Protein AF-A0A1W9MKW1-F1 (afdb_monomer_lite)

Radius of gyration: 24.04 Å; chains: 1; bounding box: 49×69×43 Å

pLDDT: mean 73.5, std 17.91, range [40.59, 95.81]

Foldseek 3Di:
DDDDDDPDPDPDPPDDDDPPPCPVVVDPDPPADFAAPVDPQWDADDPVPPPPPPPPWHWIQGNVVRDIDTGRHGDCVVVNDPDPPDDD

Structure (mmCIF, N/CA/C/O backbone):
data_AF-A0A1W9MKW1-F1
#
_entry.id   AF-A0A1W9MKW1-F1
#
loop_
_atom_site.group_PDB
_atom_site.id
_atom_site.type_symbol
_atom_site.label_atom_id
_atom_site.label_alt_id
_atom_site.label_comp_id
_atom_site.label_asym_id
_atom_site.label_entity_id
_atom_site.label_seq_id
_atom_site.pdbx_PDB_ins_code
_atom_site.Cartn_x
_atom_site.Cartn_y
_atom_site.Cartn_z
_atom_site.occupancy
_atom_site.B_iso_or_equiv
_atom_site.auth_seq_id
_atom_site.auth_comp_id
_atom_site.auth_asym_id
_atom_site.auth_atom_id
_atom_site.pdbx_PDB_model_num
ATOM 1 N N . MET A 1 1 ? -29.381 57.290 21.380 1.00 42.81 1 MET A N 1
ATOM 2 C CA . MET A 1 1 ? -29.318 56.203 20.378 1.00 42.81 1 MET A CA 1
ATOM 3 C C . MET A 1 1 ? -27.900 55.637 20.372 1.00 42.81 1 MET A C 1
ATOM 5 O O . MET A 1 1 ? -26.986 56.435 20.257 1.00 42.81 1 MET A O 1
ATOM 9 N N . LYS A 1 2 ? -27.764 54.302 20.502 1.00 49.44 2 LYS A N 1
ATOM 10 C CA . LYS A 1 2 ? -26.559 53.449 20.313 1.00 49.44 2 LYS A CA 1
ATOM 11 C C . LYS A 1 2 ? -25.402 53.686 21.306 1.00 49.44 2 LYS A C 1
ATOM 13 O O . LYS A 1 2 ? -24.643 54.630 21.182 1.00 49.44 2 LYS A O 1
ATOM 18 N N . SER A 1 3 ? -25.369 52.946 22.415 1.00 44.03 3 SER A N 1
ATOM 19 C CA . SER A 1 3 ? -24.766 51.599 22.566 1.00 44.03 3 SER A CA 1
ATOM 20 C C . SER A 1 3 ? -23.285 51.652 22.955 1.00 44.03 3 SER A C 1
ATOM 22 O O . SER A 1 3 ? -22.402 51.700 22.108 1.00 44.03 3 SER A O 1
ATOM 24 N N . PHE A 1 4 ? -23.053 51.563 24.269 1.00 47.03 4 PHE A N 1
ATOM 25 C CA . PHE A 1 4 ? -21.902 50.889 24.874 1.00 47.03 4 PHE A CA 1
ATOM 26 C C . PHE A 1 4 ? -21.766 49.475 24.301 1.00 47.03 4 PHE A C 1
ATOM 28 O O . PHE A 1 4 ? -22.767 48.770 24.354 1.00 47.03 4 PHE A O 1
ATOM 35 N N . ILE A 1 5 ? -20.564 49.045 23.891 1.00 52.12 5 ILE A N 1
ATOM 36 C CA . ILE A 1 5 ? -20.003 47.717 24.223 1.00 52.12 5 ILE A CA 1
ATOM 37 C C . ILE A 1 5 ? -18.472 47.850 24.293 1.00 52.12 5 ILE A C 1
ATOM 39 O O . ILE A 1 5 ? -17.787 47.972 23.282 1.00 52.12 5 ILE A O 1
ATOM 43 N N . ILE A 1 6 ? -17.948 47.817 25.518 1.00 51.47 6 ILE A N 1
ATOM 44 C CA . ILE A 1 6 ? -16.546 47.532 25.830 1.00 51.47 6 ILE A CA 1
ATOM 45 C C . ILE A 1 6 ? -16.330 46.047 25.512 1.00 51.47 6 ILE A C 1
ATOM 47 O O . ILE A 1 6 ? -17.029 45.1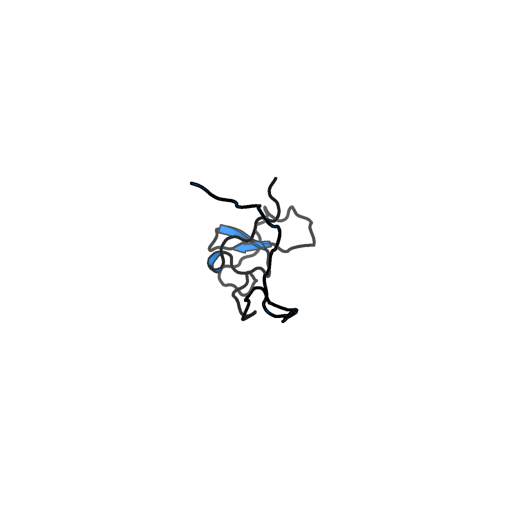97 26.067 1.00 51.47 6 ILE A O 1
ATOM 51 N N . PHE A 1 7 ? -15.387 45.717 24.624 1.00 40.59 7 PHE A N 1
ATOM 52 C CA . PHE A 1 7 ? -14.946 44.336 24.408 1.00 40.59 7 PHE A CA 1
ATOM 53 C C . PHE A 1 7 ? -14.217 43.855 25.669 1.00 40.59 7 PHE A C 1
ATOM 55 O O . PHE A 1 7 ? -13.025 44.080 25.860 1.00 40.59 7 PHE A O 1
ATOM 62 N N . SER A 1 8 ? -14.976 43.249 26.577 1.00 51.06 8 SER A N 1
ATOM 63 C CA . SER A 1 8 ? -14.464 42.645 27.799 1.00 51.06 8 SER A CA 1
ATOM 64 C C . SER A 1 8 ? -13.784 41.308 27.475 1.00 51.06 8 SER A C 1
ATOM 66 O O . SER A 1 8 ? -14.402 40.454 26.829 1.00 51.06 8 SER A O 1
ATOM 68 N N . PRO A 1 9 ? -12.541 41.067 27.927 1.00 58.03 9 PRO A N 1
ATOM 69 C CA . PRO A 1 9 ? -11.912 39.764 27.849 1.00 58.03 9 PRO A CA 1
ATOM 70 C C . PRO A 1 9 ? -12.430 38.934 29.025 1.00 58.03 9 PRO A C 1
ATOM 72 O O . PRO A 1 9 ? -11.874 38.948 30.122 1.00 58.03 9 PRO A O 1
ATOM 75 N N . ASN A 1 10 ? -13.529 38.208 28.837 1.00 51.75 10 ASN A N 1
ATOM 76 C CA . ASN A 1 10 ? -13.920 37.205 29.824 1.00 51.75 10 ASN A CA 1
ATOM 77 C C . ASN A 1 10 ? -14.465 35.946 29.158 1.00 51.75 10 ASN A C 1
ATOM 79 O O . ASN A 1 10 ? -15.664 35.701 29.043 1.00 51.75 10 ASN A O 1
ATOM 83 N N . ARG A 1 11 ? -13.505 35.138 28.708 1.00 55.06 11 ARG A N 1
ATOM 84 C CA . ARG A 1 11 ? -13.670 33.756 28.274 1.00 55.06 11 ARG A CA 1
ATOM 85 C C . ARG A 1 11 ? -14.128 32.914 29.477 1.00 55.06 11 ARG A C 1
ATOM 87 O O . ARG A 1 11 ? -13.303 32.324 30.163 1.00 55.06 11 ARG A O 1
ATOM 94 N N . LYS A 1 12 ? -15.436 32.830 29.730 1.00 50.03 12 LYS A N 1
ATOM 95 C CA . LYS A 1 12 ? -16.010 31.798 30.610 1.00 50.03 12 LYS A CA 1
ATOM 96 C C . LYS A 1 12 ? -16.428 30.592 29.771 1.00 50.03 12 LYS A C 1
ATOM 98 O O . LYS A 1 12 ? -17.551 30.531 29.288 1.00 50.03 12 LYS A O 1
ATOM 103 N N . LYS A 1 13 ? -15.525 29.618 29.614 1.00 57.06 13 LYS A N 1
ATOM 104 C CA . LYS A 1 13 ? -15.938 28.214 29.460 1.00 57.06 13 LYS A CA 1
ATOM 105 C C . LYS A 1 13 ? -15.956 27.606 30.857 1.00 57.06 13 LYS A C 1
ATOM 107 O O . LYS A 1 13 ? -14.953 27.107 31.348 1.00 57.06 13 LYS A O 1
ATOM 112 N N . THR A 1 14 ? -17.097 27.732 31.518 1.00 54.72 14 THR A N 1
ATOM 113 C CA . THR A 1 14 ? -17.453 26.911 32.673 1.00 54.72 14 THR A CA 1
ATOM 114 C C . THR A 1 14 ? -17.870 25.542 32.154 1.00 54.72 14 THR A C 1
ATOM 116 O O . THR A 1 14 ? -18.866 25.453 31.439 1.00 54.72 14 THR A O 1
ATOM 119 N N . GLY A 1 15 ? -17.122 24.492 32.489 1.00 46.44 15 GLY A N 1
ATOM 120 C CA . GLY A 1 15 ? -17.564 23.130 32.202 1.00 46.44 15 GLY A CA 1
ATOM 121 C C . GLY A 1 15 ? -16.466 22.078 32.239 1.00 46.44 15 GLY A C 1
ATOM 122 O O . GLY A 1 15 ? -16.024 21.651 31.186 1.00 46.44 15 GLY A O 1
ATOM 123 N N . GLY A 1 16 ? -16.100 21.655 33.451 1.00 46.72 16 GLY A N 1
ATOM 124 C CA . GLY A 1 16 ? -15.857 20.240 33.756 1.00 46.72 16 GLY A CA 1
ATOM 125 C C . GLY A 1 16 ? -14.529 19.631 33.317 1.00 46.72 16 GLY A C 1
ATOM 126 O O . GLY A 1 16 ? -14.312 19.331 32.153 1.00 46.72 16 GLY A O 1
ATOM 127 N N . ILE A 1 17 ? -13.690 19.360 34.312 1.00 61.50 17 ILE A N 1
ATOM 128 C CA . ILE A 1 17 ? -12.511 18.501 34.246 1.00 61.50 17 ILE A CA 1
ATOM 129 C C . ILE A 1 17 ? -12.972 17.050 34.072 1.00 61.50 17 ILE A C 1
ATOM 131 O O . ILE A 1 17 ? -13.638 16.503 34.949 1.00 61.50 17 ILE A O 1
ATOM 135 N N . ALA A 1 18 ? -12.580 16.437 32.962 1.00 50.88 18 ALA A N 1
ATOM 136 C CA . ALA A 1 18 ? -12.278 15.016 32.878 1.00 50.88 18 ALA A CA 1
ATOM 137 C C . ALA A 1 18 ? -11.173 14.868 31.829 1.00 50.88 18 ALA A C 1
ATOM 139 O O . ALA A 1 18 ? -11.427 14.651 30.648 1.00 50.88 18 ALA A O 1
ATOM 140 N N . ASP A 1 19 ? -9.936 15.061 32.277 1.00 53.72 19 ASP A N 1
ATOM 141 C CA . ASP A 1 19 ? -8.749 14.534 31.620 1.00 53.72 19 ASP A CA 1
ATOM 142 C C . ASP A 1 19 ? -8.884 12.999 31.519 1.00 53.72 19 ASP A C 1
ATOM 144 O O . ASP A 1 19 ? -8.386 12.267 32.376 1.00 53.72 19 ASP A O 1
ATOM 148 N N . SER A 1 20 ? -9.563 12.470 30.492 1.00 56.88 20 SER A N 1
ATOM 149 C CA . SER A 1 20 ? -9.319 11.092 30.055 1.00 56.88 20 SER A CA 1
ATOM 150 C C . SER A 1 20 ? -8.014 11.092 29.273 1.00 56.88 20 SER A C 1
ATOM 152 O O . SER A 1 20 ? -7.973 11.189 28.048 1.00 56.88 20 SER A O 1
ATOM 154 N N . MET A 1 21 ? -6.906 11.018 30.009 1.00 56.94 21 MET A N 1
ATOM 155 C CA . MET A 1 21 ? -5.587 10.728 29.457 1.00 56.94 21 MET A CA 1
ATOM 156 C C . MET A 1 21 ? -5.594 9.325 28.836 1.00 56.94 21 MET A C 1
ATOM 158 O O . MET A 1 21 ? -5.188 8.364 29.480 1.00 56.94 21 MET A O 1
ATOM 162 N N . THR A 1 22 ? -6.144 9.205 27.625 1.00 59.44 22 THR A N 1
ATOM 163 C CA . THR A 1 22 ? -5.825 8.291 26.508 1.00 59.44 22 THR A CA 1
ATOM 164 C C . THR A 1 22 ? -7.017 8.212 25.547 1.00 59.44 22 THR A C 1
ATOM 166 O O . THR A 1 22 ? -7.530 7.138 25.239 1.00 59.44 22 THR A O 1
ATOM 169 N N . ASP A 1 23 ? -7.455 9.352 25.007 1.00 69.44 23 ASP A N 1
ATOM 170 C CA . ASP A 1 23 ? -8.281 9.311 23.801 1.00 69.44 23 ASP A CA 1
ATOM 171 C C . ASP A 1 23 ? -7.422 8.719 22.678 1.00 69.44 23 ASP A C 1
ATOM 173 O O . ASP A 1 23 ? -6.507 9.363 22.164 1.00 69.44 23 ASP A O 1
ATOM 177 N N . ASN A 1 24 ? -7.693 7.467 22.302 1.00 70.38 24 ASN A N 1
ATOM 178 C CA . ASN A 1 24 ? -7.008 6.744 21.226 1.00 70.38 24 ASN A CA 1
ATOM 179 C C . ASN A 1 24 ? -7.350 7.324 19.836 1.00 70.38 24 ASN A C 1
ATOM 181 O O . ASN A 1 24 ? -7.619 6.581 18.905 1.00 70.38 24 ASN A O 1
ATOM 185 N N . ALA A 1 25 ? -7.471 8.647 19.696 1.00 76.31 25 ALA A N 1
ATOM 186 C CA . ALA A 1 25 ? -7.980 9.329 18.505 1.00 76.31 25 ALA A CA 1
ATOM 187 C C . ALA A 1 25 ? -9.299 8.729 17.955 1.00 76.31 25 ALA A C 1
ATOM 189 O O . ALA A 1 25 ? -9.552 8.776 16.754 1.00 76.31 25 ALA A O 1
ATOM 190 N N . GLY A 1 26 ? -10.131 8.128 18.818 1.00 72.94 26 GLY A N 1
ATOM 191 C CA . GLY A 1 26 ? -11.348 7.412 18.415 1.00 72.94 26 GLY A CA 1
ATOM 192 C C . GLY A 1 26 ? -11.126 6.013 17.814 1.00 72.94 26 GLY A C 1
ATOM 193 O O . GLY A 1 26 ? -12.056 5.436 17.256 1.00 72.94 26 GLY A O 1
ATOM 194 N N . VAL A 1 27 ? -9.925 5.438 17.915 1.00 73.62 27 VAL A N 1
ATOM 195 C CA . VAL A 1 27 ? -9.609 4.082 17.450 1.00 73.62 27 VAL A CA 1
ATOM 196 C C . VAL A 1 27 ? -10.189 3.054 18.423 1.00 73.62 27 VAL A C 1
ATOM 198 O O . VAL A 1 27 ? -9.721 2.881 19.550 1.00 73.62 27 VAL A O 1
ATOM 201 N N . THR A 1 28 ? -11.218 2.347 17.961 1.00 82.50 28 THR A N 1
ATOM 202 C CA . THR A 1 28 ? -11.958 1.334 18.730 1.00 82.50 28 THR A CA 1
ATOM 203 C C . THR A 1 28 ? -11.421 -0.085 18.541 1.00 82.50 28 THR A C 1
ATOM 205 O O . THR A 1 28 ? -11.761 -0.980 19.310 1.00 82.50 28 THR A O 1
ATOM 208 N N . THR A 1 29 ? -10.573 -0.313 17.533 1.00 83.19 29 THR A N 1
ATOM 209 C CA . THR A 1 29 ? -9.985 -1.625 17.239 1.00 83.19 29 THR A CA 1
ATOM 210 C C . THR A 1 29 ? -8.610 -1.504 16.586 1.00 83.19 29 THR A C 1
ATOM 212 O O . THR A 1 29 ? -8.347 -0.586 15.815 1.00 83.19 29 THR A O 1
ATOM 215 N N . HIS A 1 30 ? -7.735 -2.467 16.877 1.00 80.88 30 HIS A N 1
ATOM 216 C CA . HIS A 1 30 ? -6.444 -2.658 16.206 1.00 80.88 30 HIS A CA 1
ATOM 217 C C . HIS A 1 30 ? -6.530 -3.683 15.058 1.00 80.88 30 HIS A C 1
ATOM 219 O O . HIS A 1 30 ? -5.580 -3.851 14.289 1.00 80.88 30 HIS A O 1
ATOM 225 N N . ALA A 1 31 ? -7.663 -4.386 14.945 1.00 88.12 31 ALA A N 1
ATOM 226 C CA . ALA A 1 31 ? -7.901 -5.405 13.936 1.00 88.12 31 ALA A CA 1
ATOM 227 C C . ALA A 1 31 ? -8.319 -4.747 12.615 1.00 88.12 31 ALA A C 1
ATOM 229 O O . ALA A 1 31 ? -9.498 -4.638 12.288 1.00 88.12 31 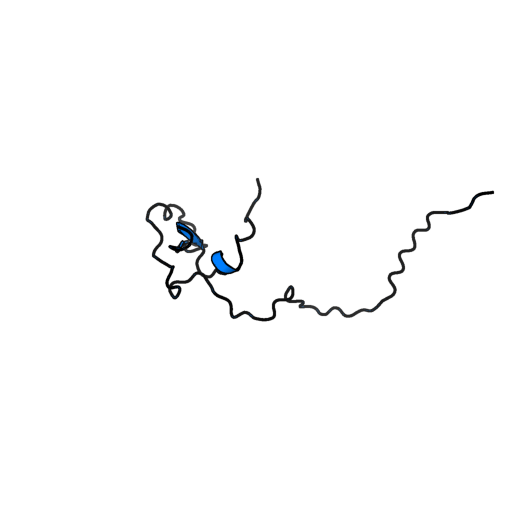ALA A O 1
ATOM 230 N N . ILE A 1 32 ? -7.324 -4.293 11.860 1.00 89.19 32 ILE A N 1
ATOM 231 C CA . ILE A 1 32 ? -7.489 -3.757 10.509 1.00 89.19 32 ILE A CA 1
ATOM 232 C C . ILE A 1 32 ? -6.674 -4.570 9.507 1.00 89.19 32 ILE A C 1
ATOM 234 O O . ILE A 1 32 ? -5.857 -5.414 9.874 1.00 89.19 32 ILE A O 1
ATOM 238 N N . LYS A 1 33 ? -6.913 -4.339 8.217 1.00 91.44 33 LYS A N 1
ATOM 239 C CA . LYS A 1 33 ? -6.124 -4.955 7.151 1.00 91.44 33 LYS A CA 1
ATOM 240 C C . LYS A 1 33 ? -4.808 -4.200 6.979 1.00 91.44 33 LYS A C 1
ATOM 242 O O . LYS A 1 33 ? -4.798 -2.990 6.741 1.00 91.44 33 LYS A O 1
ATOM 247 N N . TRP A 1 34 ? -3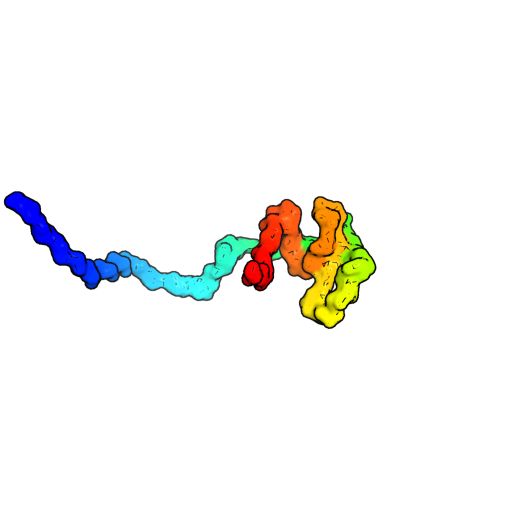.713 -4.942 7.075 1.00 92.81 34 TRP A N 1
ATOM 248 C CA . TRP A 1 34 ? -2.352 -4.439 6.955 1.00 92.81 34 TRP A CA 1
ATOM 249 C C . TRP A 1 34 ? -1.725 -4.898 5.637 1.00 92.81 34 TRP A C 1
ATOM 251 O O . TRP A 1 34 ? -2.032 -5.977 5.134 1.00 92.81 34 TRP A O 1
ATOM 261 N N . CYS A 1 35 ? -0.836 -4.079 5.081 1.00 92.38 35 CYS A N 1
ATOM 262 C CA . CYS A 1 35 ? 0.047 -4.471 3.990 1.00 92.38 35 CYS A CA 1
ATOM 263 C C . CYS A 1 35 ? 1.166 -5.353 4.552 1.00 92.38 35 CYS A C 1
ATOM 265 O O . CYS A 1 35 ? 2.172 -4.847 5.052 1.00 92.38 35 CYS A O 1
ATOM 267 N N . ASP A 1 36 ? 0.988 -6.666 4.495 1.00 92.62 36 ASP A N 1
ATOM 268 C CA . ASP A 1 36 ? 1.973 -7.668 4.897 1.00 92.62 36 ASP A CA 1
ATOM 269 C C . ASP A 1 36 ? 2.030 -8.823 3.875 1.00 92.62 36 ASP A C 1
ATOM 271 O O . ASP A 1 36 ? 1.310 -8.819 2.880 1.00 92.62 36 ASP A O 1
ATOM 275 N N . LEU A 1 37 ? 2.890 -9.819 4.116 1.00 91.25 37 LEU A N 1
ATOM 276 C CA . LEU A 1 37 ? 3.055 -10.992 3.239 1.00 91.25 37 LEU A CA 1
ATOM 277 C C . LEU A 1 37 ? 1.892 -12.000 3.322 1.00 91.25 37 LEU A C 1
ATOM 279 O O . LEU A 1 37 ? 1.934 -13.030 2.657 1.00 91.25 37 LEU A O 1
ATOM 283 N N . ARG A 1 38 ? 0.880 -11.751 4.164 1.00 93.31 38 ARG A N 1
ATOM 284 C CA . ARG A 1 38 ? -0.352 -12.555 4.224 1.00 93.31 38 ARG A CA 1
ATOM 285 C C . ARG A 1 38 ? -1.435 -11.985 3.308 1.00 93.31 38 ARG A C 1
ATOM 287 O O . ARG A 1 38 ? -2.464 -12.628 3.118 1.00 93.31 38 ARG A O 1
ATOM 294 N N . CYS A 1 39 ? -1.240 -10.777 2.781 1.00 94.12 39 CYS A N 1
ATOM 295 C CA . CYS A 1 39 ? -2.140 -10.171 1.813 1.00 94.12 39 CYS A CA 1
ATOM 296 C C . CYS A 1 39 ? -2.001 -10.862 0.449 1.00 94.12 39 CYS A C 1
ATOM 298 O O . CYS A 1 39 ? -0.903 -10.970 -0.082 1.00 94.12 39 CYS A O 1
ATOM 300 N N . GLU A 1 40 ? -3.124 -11.254 -0.152 1.00 95.50 40 GLU A N 1
ATOM 301 C CA . GLU A 1 40 ? -3.183 -11.872 -1.490 1.00 95.50 40 GLU A CA 1
ATOM 302 C C . GLU A 1 40 ? -2.652 -10.963 -2.611 1.00 95.50 40 GLU A C 1
ATOM 304 O O . GLU A 1 40 ? -2.184 -11.433 -3.640 1.00 95.50 40 GLU A O 1
ATOM 309 N N . ASN A 1 41 ? -2.702 -9.647 -2.392 1.00 95.50 41 ASN A N 1
ATOM 310 C CA . ASN A 1 41 ? -2.243 -8.641 -3.344 1.00 95.50 41 ASN A CA 1
ATOM 311 C C . ASN A 1 41 ? -0.782 -8.229 -3.112 1.00 95.50 41 ASN A C 1
ATOM 313 O O . ASN A 1 41 ? -0.308 -7.317 -3.795 1.00 95.50 41 ASN A O 1
ATOM 317 N N . ALA A 1 42 ? -0.100 -8.811 -2.119 1.00 94.00 42 ALA A N 1
ATOM 318 C CA . ALA A 1 42 ? 1.289 -8.498 -1.813 1.00 94.00 42 ALA A CA 1
ATOM 319 C C . ALA A 1 42 ? 2.244 -9.404 -2.592 1.00 94.00 42 ALA A C 1
ATOM 321 O O . ALA A 1 42 ? 2.062 -10.616 -2.655 1.00 94.00 42 ALA A O 1
ATOM 322 N N . ASP A 1 43 ? 3.294 -8.793 -3.126 1.00 92.12 43 ASP A N 1
ATOM 323 C CA . ASP A 1 43 ? 4.407 -9.471 -3.775 1.00 92.12 43 ASP A CA 1
ATOM 324 C C . ASP A 1 43 ? 5.737 -8.897 -3.258 1.00 92.12 43 ASP A C 1
ATOM 326 O O . ASP A 1 43 ? 5.785 -7.855 -2.581 1.00 92.12 43 ASP A O 1
ATOM 330 N N . PHE A 1 44 ? 6.834 -9.584 -3.560 1.00 86.88 44 PHE A N 1
ATOM 331 C CA . PHE A 1 44 ? 8.172 -9.098 -3.267 1.00 86.88 44 PHE A CA 1
ATOM 332 C C . PHE A 1 44 ? 8.413 -7.749 -3.950 1.00 86.88 44 PHE A C 1
ATOM 334 O O . PHE A 1 44 ? 7.938 -7.476 -5.053 1.00 86.88 44 PHE A O 1
ATOM 341 N N . ALA A 1 45 ? 9.150 -6.872 -3.267 1.00 81.44 45 ALA A N 1
ATOM 342 C CA . ALA A 1 45 ? 9.503 -5.577 -3.823 1.00 81.44 45 ALA A CA 1
ATOM 343 C C . ALA A 1 45 ? 10.242 -5.755 -5.157 1.00 81.44 45 ALA A C 1
ATOM 345 O O . ALA A 1 45 ? 11.210 -6.511 -5.246 1.00 81.44 45 ALA A O 1
ATOM 346 N N . LYS A 1 46 ? 9.792 -5.031 -6.187 1.00 80.56 46 LYS A N 1
ATOM 347 C CA . LYS A 1 46 ? 10.494 -4.978 -7.473 1.00 80.56 46 LYS A CA 1
ATOM 348 C C . LYS A 1 46 ? 11.886 -4.367 -7.293 1.00 80.56 46 LYS A C 1
ATOM 350 O O . LYS A 1 46 ? 12.058 -3.477 -6.456 1.00 80.56 46 LYS A O 1
ATOM 355 N N . VAL A 1 47 ? 12.838 -4.861 -8.088 1.00 70.62 47 VAL A N 1
ATOM 356 C CA . VAL A 1 47 ? 14.291 -4.607 -7.993 1.00 70.62 47 VAL A CA 1
ATOM 357 C C . VAL A 1 47 ? 14.625 -3.113 -7.928 1.00 70.62 47 VAL A C 1
ATOM 359 O O . VAL A 1 47 ? 15.516 -2.702 -7.191 1.00 70.62 47 VAL A O 1
ATOM 362 N N . ASP A 1 48 ? 13.833 -2.300 -8.615 1.00 63.31 48 ASP A N 1
ATOM 363 C CA . ASP A 1 48 ? 14.049 -0.865 -8.804 1.00 63.31 48 ASP A CA 1
ATOM 364 C C . ASP A 1 48 ? 13.757 -0.018 -7.546 1.00 63.31 48 ASP A C 1
ATOM 366 O O . ASP A 1 48 ? 13.910 1.197 -7.579 1.00 63.31 48 ASP A O 1
ATOM 370 N N . ALA A 1 49 ? 13.337 -0.639 -6.434 1.00 59.6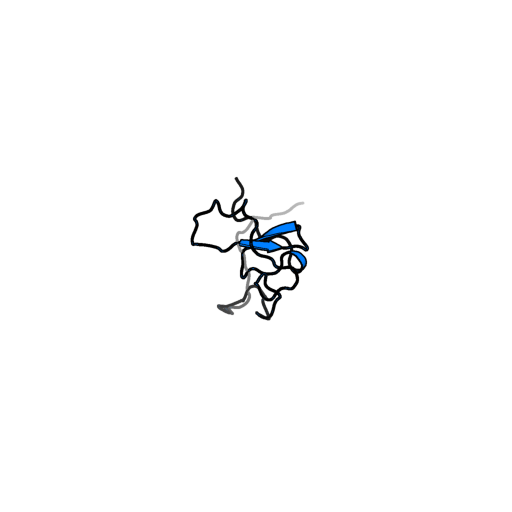9 49 ALA A N 1
ATOM 371 C CA . ALA A 1 49 ? 13.099 0.023 -5.143 1.00 59.69 49 ALA A CA 1
ATOM 372 C C . ALA A 1 49 ? 13.955 -0.541 -3.991 1.00 59.69 49 ALA A C 1
ATOM 374 O O . ALA A 1 49 ? 13.594 -0.404 -2.817 1.00 59.69 49 ALA A O 1
ATOM 375 N N . LEU A 1 50 ? 15.063 -1.215 -4.320 1.00 59.00 50 LEU A N 1
ATOM 376 C CA . LEU A 1 50 ? 16.057 -1.717 -3.360 1.00 59.00 50 LEU A CA 1
ATOM 377 C C . LEU A 1 50 ? 17.249 -0.762 -3.159 1.00 59.00 50 LEU A C 1
ATOM 379 O O . LEU A 1 50 ? 18.151 -1.078 -2.384 1.00 59.00 50 LEU A O 1
ATOM 383 N N . ASP A 1 51 ? 17.267 0.403 -3.810 1.00 50.59 51 ASP A N 1
ATOM 384 C CA . ASP A 1 51 ? 18.350 1.392 -3.689 1.00 50.59 51 ASP A CA 1
ATOM 385 C C . ASP A 1 51 ? 18.348 2.144 -2.342 1.00 50.59 51 ASP A C 1
ATOM 387 O O . ASP A 1 51 ? 19.355 2.721 -1.924 1.00 50.59 51 ASP A O 1
ATOM 391 N N . GLY A 1 52 ? 17.257 2.055 -1.583 1.00 49.41 52 GLY A N 1
ATOM 392 C CA . GLY A 1 52 ? 17.191 2.517 -0.206 1.00 49.41 52 GLY A CA 1
ATOM 393 C C . GLY A 1 52 ? 17.754 1.494 0.779 1.00 49.41 52 GLY A C 1
ATOM 394 O O . GLY A 1 52 ? 16.994 0.753 1.398 1.00 49.41 52 GLY A O 1
ATOM 395 N N . SER A 1 53 ? 19.065 1.534 1.044 1.00 48.31 53 SER A N 1
ATOM 396 C CA . SER A 1 53 ? 19.733 0.895 2.201 1.00 48.31 53 SER A CA 1
ATOM 397 C C . SER A 1 53 ? 19.278 1.484 3.561 1.00 48.31 53 SER A C 1
ATOM 399 O O . SER A 1 53 ? 20.058 1.639 4.504 1.00 48.31 53 SER A O 1
ATOM 401 N N . CYS A 1 54 ? 18.009 1.859 3.696 1.00 56.66 54 CYS A N 1
ATOM 402 C CA . CYS A 1 54 ? 17.431 2.341 4.932 1.00 56.66 54 CYS A CA 1
ATOM 403 C C . CYS A 1 54 ? 16.833 1.131 5.655 1.00 56.66 54 CYS A C 1
ATOM 405 O O . CYS A 1 54 ? 15.726 0.695 5.356 1.00 56.66 54 CYS A O 1
ATOM 407 N N . ARG A 1 55 ? 17.561 0.584 6.638 1.00 62.56 55 ARG A N 1
ATOM 408 C CA . ARG A 1 55 ? 17.113 -0.520 7.522 1.00 62.56 55 ARG A CA 1
ATOM 409 C C . ARG A 1 55 ? 15.830 -0.208 8.318 1.00 62.56 55 ARG A C 1
ATOM 411 O O . ARG A 1 55 ? 15.415 -1.003 9.154 1.00 62.56 55 ARG A O 1
ATOM 418 N N . THR A 1 56 ? 15.234 0.956 8.095 1.00 69.88 56 THR A N 1
ATOM 419 C CA . THR A 1 56 ? 14.107 1.509 8.836 1.00 69.88 56 THR A CA 1
ATOM 420 C C . THR A 1 56 ? 12.774 0.918 8.382 1.00 69.88 56 THR A C 1
ATOM 422 O O . THR A 1 56 ? 11.911 0.683 9.223 1.00 69.88 56 THR A O 1
ATOM 425 N N . PHE A 1 57 ? 12.591 0.625 7.086 1.00 73.25 57 PHE A N 1
ATOM 426 C CA . PHE A 1 57 ? 11.314 0.120 6.569 1.00 73.25 57 PHE A CA 1
ATOM 427 C C . PHE A 1 57 ? 11.506 -0.880 5.426 1.00 73.25 57 PHE A C 1
ATOM 429 O O . PHE A 1 57 ? 12.340 -0.682 4.551 1.00 73.25 57 PHE A O 1
ATOM 436 N N . GLN A 1 58 ? 10.701 -1.945 5.417 1.00 83.69 58 GLN A N 1
ATOM 437 C CA . GLN A 1 58 ? 10.639 -2.897 4.303 1.00 83.69 58 GLN A CA 1
ATOM 438 C C . GLN A 1 58 ? 9.558 -2.457 3.312 1.00 83.69 58 GLN A C 1
ATOM 440 O O . GLN A 1 58 ? 8.448 -2.109 3.729 1.00 83.69 58 GLN A O 1
ATOM 445 N N . SER A 1 59 ? 9.867 -2.493 2.017 1.00 85.19 59 SER A N 1
ATOM 446 C CA . SER A 1 59 ? 8.892 -2.285 0.946 1.00 85.19 59 SER A CA 1
ATOM 447 C C . SER A 1 59 ? 8.249 -3.613 0.532 1.00 85.19 59 SER A C 1
ATOM 449 O O . SER A 1 59 ? 8.880 -4.669 0.564 1.00 85.19 59 SER A O 1
ATOM 451 N N . LEU A 1 60 ? 6.971 -3.560 0.166 1.00 89.19 60 LEU A N 1
ATOM 452 C CA . LEU A 1 60 ? 6.236 -4.627 -0.514 1.00 89.19 60 LEU A CA 1
ATOM 453 C C . LEU A 1 60 ? 5.704 -4.076 -1.831 1.00 89.19 60 LEU A C 1
ATOM 455 O O . LEU A 1 60 ? 5.335 -2.901 -1.896 1.00 89.19 60 LEU A O 1
ATOM 459 N N . TRP A 1 61 ? 5.633 -4.906 -2.864 1.00 92.00 61 TRP A N 1
ATOM 460 C 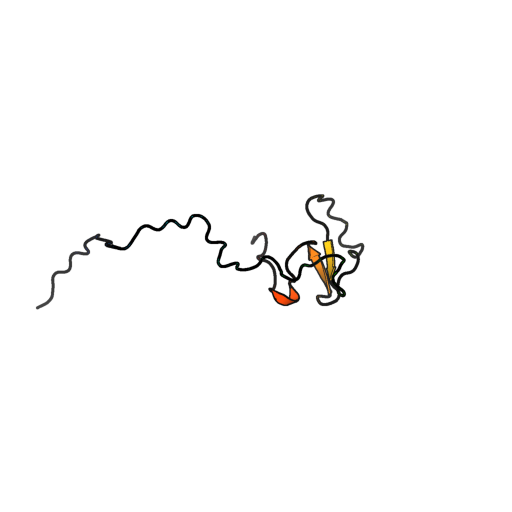CA . TRP A 1 61 ? 4.897 -4.552 -4.070 1.00 92.00 61 TRP A CA 1
ATOM 461 C C . TRP A 1 61 ? 3.411 -4.861 -3.859 1.00 92.00 61 TRP A C 1
ATOM 463 O O . TRP A 1 61 ? 3.063 -5.950 -3.406 1.00 92.00 61 TRP A O 1
ATOM 473 N N . CYS A 1 62 ? 2.527 -3.904 -4.144 1.00 93.56 62 CYS A N 1
ATOM 474 C CA . CYS A 1 62 ? 1.084 -4.124 -4.096 1.00 93.56 62 CYS A CA 1
ATOM 475 C C . CYS A 1 62 ? 0.530 -4.225 -5.518 1.00 93.56 62 CYS A C 1
ATOM 477 O O . CYS A 1 62 ? 0.530 -3.233 -6.243 1.00 93.56 62 CYS A O 1
ATOM 479 N N . ASN A 1 63 ? 0.001 -5.392 -5.892 1.00 94.94 63 ASN A N 1
ATOM 480 C CA . ASN A 1 63 ? -0.570 -5.626 -7.221 1.00 94.94 63 ASN A CA 1
ATOM 481 C C . ASN A 1 63 ? -1.862 -4.834 -7.463 1.00 94.94 63 ASN A C 1
ATOM 483 O O . ASN A 1 63 ? -2.091 -4.372 -8.570 1.00 94.94 63 ASN A O 1
ATOM 487 N N . SER A 1 64 ? -2.671 -4.595 -6.425 1.00 95.81 64 SER A N 1
ATOM 488 C CA . SER A 1 64 ? -3.904 -3.803 -6.557 1.00 95.81 64 SER A CA 1
ATOM 489 C C . SER A 1 64 ? -3.656 -2.304 -6.763 1.00 95.81 64 SER A C 1
ATOM 491 O O . SER A 1 64 ? -4.533 -1.622 -7.284 1.00 95.81 64 SER A O 1
ATOM 493 N N . LEU A 1 65 ? -2.514 -1.776 -6.307 1.00 93.12 65 LEU A N 1
ATOM 494 C CA . LEU A 1 65 ? -2.153 -0.356 -6.434 1.00 93.12 65 LEU A CA 1
ATOM 495 C C . LEU A 1 65 ? -1.035 -0.118 -7.458 1.00 93.12 65 LEU A C 1
ATOM 497 O O . LEU A 1 65 ? -0.665 1.033 -7.675 1.00 93.12 65 LEU A O 1
ATOM 501 N N . GLU A 1 66 ? -0.462 -1.194 -8.002 1.00 93.69 66 GLU A N 1
ATOM 502 C CA . GLU A 1 66 ? 0.688 -1.204 -8.912 1.00 93.69 66 GLU A CA 1
ATOM 503 C C . GLU A 1 66 ? 1.851 -0.310 -8.450 1.00 93.69 66 GLU A C 1
ATOM 505 O O . GLU A 1 66 ? 2.462 0.421 -9.230 1.00 93.69 66 GLU A O 1
ATOM 510 N N . LYS A 1 67 ? 2.166 -0.353 -7.151 1.00 90.50 67 LYS A N 1
ATOM 511 C CA . LYS A 1 67 ? 3.245 0.446 -6.555 1.00 90.50 67 LYS A CA 1
ATOM 512 C C . LYS A 1 67 ? 3.831 -0.200 -5.307 1.00 90.50 67 LYS A C 1
ATOM 514 O O . LYS A 1 67 ? 3.221 -1.082 -4.694 1.00 90.50 67 LYS A O 1
ATOM 519 N N . HIS A 1 68 ? 4.986 0.300 -4.875 1.00 89.12 68 HIS A N 1
ATOM 520 C CA . HIS A 1 68 ? 5.571 -0.068 -3.590 1.00 89.12 68 HIS A CA 1
ATOM 521 C C . HIS A 1 68 ? 4.818 0.573 -2.423 1.00 89.12 68 HIS A C 1
ATOM 523 O O . HIS A 1 68 ? 4.490 1.761 -2.429 1.00 89.12 68 HIS A O 1
ATOM 529 N N . VAL A 1 69 ? 4.576 -0.228 -1.392 1.00 89.25 69 VAL A N 1
ATOM 530 C CA . VAL A 1 69 ? 3.976 0.178 -0.120 1.00 89.25 69 VAL A CA 1
ATOM 531 C C . VAL A 1 69 ? 4.895 -0.217 1.028 1.00 89.25 69 VAL A C 1
ATOM 533 O O . VAL A 1 69 ? 5.704 -1.136 0.918 1.00 89.25 69 VAL A O 1
ATOM 536 N N . THR A 1 70 ? 4.768 0.459 2.165 1.00 88.94 70 THR A N 1
ATOM 537 C CA . THR A 1 70 ? 5.490 0.067 3.378 1.00 88.94 70 THR A CA 1
ATOM 538 C C . THR A 1 70 ? 4.856 -1.186 3.984 1.00 8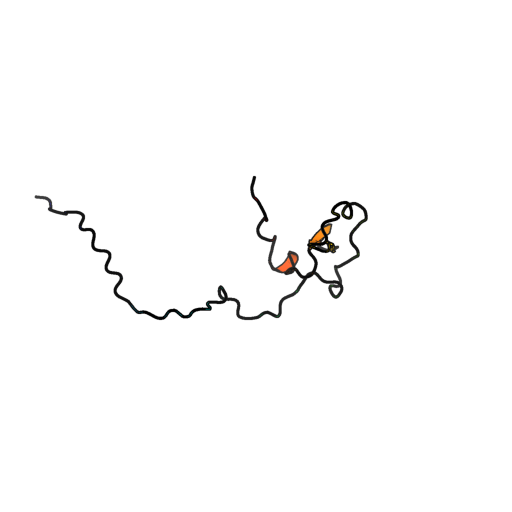8.94 70 THR A C 1
ATOM 540 O O . THR A 1 70 ? 3.632 -1.259 4.126 1.00 88.94 70 THR A O 1
ATOM 543 N N . LYS A 1 71 ? 5.674 -2.163 4.378 1.00 89.44 71 LYS A N 1
ATOM 544 C CA . LYS A 1 71 ? 5.235 -3.338 5.142 1.00 89.44 71 LYS A CA 1
ATOM 545 C C . LYS A 1 71 ? 4.668 -2.931 6.510 1.00 89.44 71 LYS A C 1
ATOM 547 O O . LYS A 1 71 ? 5.132 -1.966 7.112 1.00 89.44 71 LYS A O 1
ATOM 552 N N . ASN A 1 72 ? 3.709 -3.698 7.028 1.00 91.31 72 ASN A N 1
ATOM 553 C CA . ASN A 1 72 ? 3.051 -3.507 8.329 1.00 91.31 72 ASN A CA 1
ATOM 554 C C . ASN A 1 72 ? 2.382 -2.135 8.464 1.00 91.31 72 ASN A C 1
ATOM 556 O O . ASN A 1 72 ? 2.425 -1.473 9.499 1.00 91.31 72 ASN A O 1
ATOM 560 N N . SER A 1 73 ? 1.755 -1.697 7.383 1.00 90.56 73 SER A N 1
ATOM 561 C CA . SER A 1 73 ? 1.142 -0.383 7.259 1.00 90.56 73 SER A CA 1
ATOM 562 C C . SER A 1 73 ? -0.363 -0.579 6.943 1.00 90.56 73 SER A C 1
ATOM 564 O O . SER A 1 73 ? -0.650 -1.545 6.239 1.00 90.56 73 SER A O 1
ATOM 566 N N . PRO A 1 74 ? -1.363 0.209 7.439 1.00 92.31 74 PRO A N 1
ATOM 567 C CA . PRO A 1 74 ? -2.749 -0.021 7.039 1.00 92.31 74 PRO A CA 1
ATOM 568 C C . PRO A 1 74 ? -2.910 0.049 5.532 1.00 92.31 74 PRO A C 1
ATOM 570 O O . PRO A 1 74 ? -2.251 0.859 4.874 1.00 92.31 74 PRO A O 1
ATOM 573 N N . CYS A 1 75 ? -3.768 -0.826 5.022 1.00 92.75 75 CYS A N 1
ATOM 574 C CA . CYS A 1 75 ? -4.005 -0.986 3.602 1.00 92.75 75 CYS A CA 1
ATOM 575 C C . CYS A 1 75 ? -4.482 0.325 2.965 1.00 92.75 75 CYS A C 1
ATOM 577 O O . CYS A 1 75 ? -5.567 0.813 3.273 1.00 92.75 75 CYS A O 1
ATOM 579 N N . GLU A 1 76 ? -3.693 0.874 2.044 1.00 92.94 76 GLU A N 1
ATOM 580 C CA . GLU A 1 76 ? -4.030 2.123 1.350 1.00 92.94 76 GLU A CA 1
ATOM 581 C C . GLU A 1 76 ? -5.278 1.991 0.462 1.00 92.94 76 GLU A C 1
ATOM 583 O O . GLU A 1 76 ? -6.009 2.962 0.300 1.00 92.94 76 GLU A O 1
ATOM 588 N N . VAL A 1 77 ? -5.583 0.786 -0.036 1.00 93.44 77 VAL A N 1
ATOM 589 C CA . VAL A 1 77 ? -6.829 0.519 -0.778 1.00 93.44 77 VAL A CA 1
ATOM 590 C C . VAL A 1 77 ? -8.065 0.780 0.095 1.00 93.44 77 VAL A C 1
ATOM 592 O O . VAL A 1 77 ? -9.081 1.248 -0.403 1.00 93.44 77 VAL A O 1
ATOM 595 N N . LEU A 1 78 ? -7.981 0.501 1.401 1.00 91.50 78 LEU A N 1
ATOM 596 C CA . LEU A 1 78 ? -9.115 0.598 2.329 1.00 91.50 78 LEU A CA 1
ATOM 597 C C . LEU A 1 78 ? -9.139 1.913 3.112 1.00 91.50 78 LEU A C 1
ATOM 599 O O . LEU A 1 78 ? -10.207 2.452 3.381 1.00 91.50 78 LEU A O 1
ATOM 603 N N . PHE A 1 79 ? -7.966 2.415 3.498 1.00 90.62 79 PHE A N 1
ATOM 604 C CA . PHE A 1 79 ? -7.828 3.571 4.391 1.00 90.62 79 PHE A CA 1
ATOM 605 C C . PHE A 1 79 ? -7.300 4.824 3.683 1.00 90.62 79 PHE A C 1
ATOM 607 O O . PHE A 1 79 ? -7.103 5.857 4.322 1.00 90.62 79 PHE A O 1
ATOM 614 N N . GLY A 1 80 ? -7.078 4.747 2.369 1.00 89.94 80 GLY A N 1
ATOM 615 C CA . GLY A 1 80 ? -6.534 5.835 1.571 1.00 89.94 80 GLY A CA 1
ATOM 616 C C . GLY A 1 80 ? -5.028 6.024 1.747 1.00 89.94 80 GLY A C 1
ATOM 617 O O . GLY A 1 80 ? -4.343 5.314 2.494 1.00 89.94 80 GLY A O 1
ATOM 618 N N . LYS A 1 81 ? -4.489 6.999 1.008 1.00 85.19 81 LYS A N 1
ATOM 619 C CA . LYS A 1 81 ? -3.060 7.313 1.038 1.00 85.19 81 LYS A CA 1
ATOM 620 C C . LYS A 1 81 ? -2.668 7.769 2.437 1.00 85.19 81 LYS A C 1
ATOM 622 O O . LYS A 1 81 ? -3.314 8.629 3.035 1.00 85.19 81 LYS A O 1
ATOM 627 N N . ARG A 1 82 ? -1.563 7.221 2.943 1.00 77.00 82 ARG A N 1
ATOM 628 C CA . ARG A 1 82 ? -0.968 7.700 4.190 1.00 77.00 82 ARG A CA 1
ATOM 629 C C . ARG A 1 82 ? -0.675 9.186 4.113 1.00 77.00 82 ARG A C 1
ATOM 631 O O . ARG A 1 82 ? -0.308 9.702 3.057 1.00 77.00 82 ARG A O 1
ATOM 638 N N . ARG A 1 83 ? -0.752 9.842 5.272 1.00 70.00 83 ARG A N 1
ATOM 639 C CA . ARG A 1 83 ? -0.283 11.216 5.425 1.00 70.00 83 ARG A CA 1
ATOM 640 C C . ARG A 1 83 ? 1.132 11.325 4.831 1.00 70.00 83 ARG A C 1
ATOM 642 O O . ARG A 1 83 ? 1.991 10.541 5.238 1.00 70.00 83 ARG A O 1
ATOM 649 N N . PRO A 1 84 ? 1.374 12.242 3.878 1.00 67.19 84 PRO A N 1
ATOM 650 C CA . PRO A 1 84 ? 2.703 12.428 3.314 1.00 67.19 84 PRO A CA 1
ATOM 651 C C . PRO A 1 84 ? 3.682 12.776 4.439 1.00 67.19 84 PRO A C 1
ATOM 653 O O . PRO A 1 84 ? 3.381 13.619 5.286 1.00 67.19 84 PRO A O 1
ATOM 656 N N . THR A 1 85 ? 4.823 12.085 4.477 1.00 60.22 85 THR A N 1
ATOM 657 C CA . THR A 1 85 ? 5.794 12.185 5.578 1.00 60.22 85 THR A CA 1
ATOM 658 C C . THR A 1 85 ? 6.514 13.535 5.612 1.00 60.22 85 THR A C 1
ATOM 660 O O . THR A 1 85 ? 7.058 13.900 6.646 1.00 60.22 85 THR A O 1
ATOM 663 N N . THR A 1 86 ? 6.455 14.305 4.527 1.00 55.12 86 THR A N 1
ATOM 664 C CA . THR A 1 86 ? 6.991 15.663 4.410 1.00 55.12 86 THR A CA 1
ATOM 665 C C . THR A 1 86 ? 6.302 16.375 3.244 1.00 55.12 86 THR A C 1
ATOM 667 O O . THR A 1 86 ? 6.083 15.781 2.189 1.00 55.12 86 THR A O 1
ATOM 670 N N . GLY A 1 87 ? 5.938 17.642 3.444 1.00 49.88 87 GLY A N 1
ATOM 671 C CA . GLY A 1 87 ? 5.753 18.605 2.360 1.00 49.88 87 GLY A CA 1
ATOM 672 C C . GLY A 1 87 ? 7.024 19.445 2.287 1.00 49.88 87 GLY A C 1
ATOM 673 O O . GLY A 1 87 ? 7.482 19.909 3.331 1.00 49.88 87 GLY A O 1
ATOM 674 N N . PHE A 1 88 ? 7.607 19.567 1.100 1.00 47.94 88 PHE A N 1
ATOM 675 C CA . PHE A 1 88 ? 8.600 20.593 0.793 1.00 47.94 88 PHE A CA 1
ATOM 676 C C . PHE A 1 88 ? 7.910 21.684 -0.017 1.00 47.94 88 PHE A C 1
ATOM 678 O O . PHE A 1 88 ? 7.068 21.311 -0.869 1.00 47.94 88 PHE A O 1
#

Secondary structure (DSSP, 8-state):
--------------------TT--TT---S---EESTTSTTEEPPPGGG-----TT--EEEETTTTEEEETTEE-HHHH-SPPPS---

Sequence (88 aa):
MKSFIIFSPNRKKTGGIADSMTDNAGVTTHAIKWCDLRCENADFAKVDALDGSCRTFQSLWCNSLEKHVTKNSPCEVLFGKRRPTTGF